Protein AF-A0A9D9BMI2-F1 (afdb_monomer_lite)

Sequence (176 aa):
MSHNLSPTVNHTTNINIYFNSVNAALKVAGLKPIKPGDTVPTLTQKALSQMEGMLTTKFNKTFPNNQLPNSNIDGGYMGPLSSVRMGTAPACAVQQIADDFESWGISSSGVPTEIAKQVTNHIVNQGGQAGFISGTHQLTSAENLYWMAGYLSINITQHEQGILYVFGASEGLNIN

pLDDT: mean 85.51, std 14.82, range [29.48, 98.06]

Secondary structure (DSSP, 8-state):
----------HHHHHHHHHHHHHHHHHHTTPPPPPTT--HHHHHHHHHHHHHHHHHHHHHHHSTTS---TTSEEEEEE--GGG--TT---HHHHHHHHHHHHHHT---TTHHHHHHHHHHHHHHHTTT--EEEEEEEE-SSSEEEEEEEEEEEEESSSS-EEEEEEEEEEEEE---

Structure (mmCIF, N/CA/C/O backbone):
data_AF-A0A9D9BMI2-F1
#
_entry.id   AF-A0A9D9BMI2-F1
#
loop_
_atom_site.group_PDB
_atom_site.id
_atom_site.type_symbol
_atom_site.label_atom_id
_atom_site.label_alt_id
_atom_site.label_comp_id
_atom_site.label_asym_id
_atom_site.label_entity_id
_atom_site.label_seq_id
_atom_site.pdbx_PDB_ins_code
_atom_site.Cartn_x
_atom_site.Cartn_y
_atom_site.Cartn_z
_atom_site.occupancy
_atom_site.B_iso_or_equiv
_atom_site.auth_seq_id
_atom_site.auth_comp_id
_atom_site.auth_asym_id
_atom_site.auth_atom_id
_atom_site.pdbx_PDB_model_num
ATOM 1 N N . MET A 1 1 ? -32.781 -13.316 -5.211 1.00 32.56 1 MET A N 1
ATOM 2 C CA . MET A 1 1 ? -32.880 -13.303 -3.736 1.00 32.56 1 MET A CA 1
ATOM 3 C C . MET A 1 1 ? -31.646 -12.577 -3.223 1.00 32.56 1 MET A C 1
ATOM 5 O O . MET A 1 1 ? -30.550 -13.066 -3.443 1.00 32.56 1 MET A O 1
ATOM 9 N N . SER A 1 2 ? -31.814 -11.355 -2.710 1.00 30.31 2 SER A N 1
ATOM 10 C CA . SER A 1 2 ? -30.720 -10.476 -2.273 1.00 30.31 2 SER A CA 1
ATOM 11 C C . SER A 1 2 ? -30.441 -10.725 -0.791 1.00 30.31 2 SER A C 1
ATOM 13 O O . SER A 1 2 ? -31.312 -10.480 0.043 1.00 30.31 2 SER A O 1
ATOM 15 N N . HIS A 1 3 ? -29.257 -11.244 -0.464 1.00 29.48 3 HIS A N 1
ATOM 16 C CA . HIS A 1 3 ? -28.778 -11.318 0.913 1.00 29.48 3 HIS A CA 1
ATOM 17 C C . HIS A 1 3 ? -28.084 -10.003 1.253 1.00 29.48 3 HIS A C 1
ATOM 19 O O . HIS A 1 3 ? -26.894 -9.822 1.014 1.00 29.48 3 HIS A O 1
ATOM 25 N N . ASN A 1 4 ? -28.860 -9.075 1.803 1.00 36.69 4 ASN A N 1
ATOM 26 C CA . ASN A 1 4 ? -28.351 -7.845 2.384 1.00 36.69 4 ASN A CA 1
ATOM 27 C C . ASN A 1 4 ? -27.892 -8.144 3.821 1.00 36.69 4 ASN A C 1
ATOM 29 O O . ASN A 1 4 ? -28.654 -7.992 4.772 1.00 36.69 4 ASN A O 1
ATOM 33 N N . LEU A 1 5 ? -26.668 -8.649 3.977 1.00 34.53 5 LEU A N 1
ATOM 34 C CA . LEU A 1 5 ? -26.010 -8.745 5.281 1.00 34.53 5 LEU A CA 1
ATOM 35 C C . LEU A 1 5 ? -25.149 -7.497 5.468 1.00 34.53 5 LEU A C 1
ATOM 37 O O . LEU A 1 5 ? -23.935 -7.539 5.309 1.00 34.53 5 LEU A O 1
ATOM 41 N N . SER A 1 6 ? -25.782 -6.367 5.785 1.00 29.91 6 SER A N 1
ATOM 42 C CA . SER A 1 6 ? -25.048 -5.255 6.391 1.00 29.91 6 SER A CA 1
ATOM 43 C C . SER A 1 6 ? -24.710 -5.658 7.832 1.00 29.91 6 SER A C 1
ATOM 45 O O . SER A 1 6 ? -25.638 -5.830 8.628 1.00 29.91 6 SER A O 1
ATOM 47 N N . PRO A 1 7 ? -23.432 -5.855 8.204 1.00 39.09 7 PRO A N 1
ATOM 48 C CA . PRO A 1 7 ? -23.085 -6.163 9.583 1.00 39.09 7 PRO A CA 1
ATOM 49 C C . PRO A 1 7 ? -23.504 -4.995 10.481 1.00 39.09 7 PRO A C 1
ATOM 51 O O . PRO A 1 7 ? -23.086 -3.852 10.296 1.00 39.09 7 PRO A O 1
ATOM 54 N N . THR A 1 8 ? -24.364 -5.278 11.458 1.00 34.78 8 THR A N 1
ATOM 55 C CA . THR A 1 8 ? -24.803 -4.294 12.449 1.00 34.78 8 THR A CA 1
ATOM 56 C C . THR A 1 8 ? -23.667 -4.076 13.447 1.00 34.78 8 THR A C 1
ATOM 58 O O . THR A 1 8 ? -23.453 -4.865 14.367 1.00 34.78 8 THR A O 1
ATOM 61 N N . VAL A 1 9 ? -22.887 -3.015 13.248 1.00 47.12 9 VAL A N 1
ATOM 62 C CA . VAL A 1 9 ? -21.834 -2.606 14.182 1.00 47.12 9 VAL A CA 1
ATOM 63 C C . VAL A 1 9 ? -22.512 -2.001 15.410 1.00 47.12 9 VAL A C 1
ATOM 65 O O . VAL A 1 9 ? -23.137 -0.956 15.312 1.00 47.12 9 VAL A O 1
ATOM 68 N N . ASN A 1 10 ? -22.387 -2.619 16.585 1.00 40.81 10 ASN A N 1
ATOM 69 C CA . ASN A 1 10 ? -22.814 -1.986 17.834 1.00 40.81 10 ASN A CA 1
ATOM 70 C C . ASN A 1 10 ? -21.963 -0.720 18.070 1.00 40.81 10 ASN A C 1
ATOM 72 O O . ASN A 1 10 ? -20.774 -0.800 18.395 1.00 40.81 10 ASN A O 1
ATOM 76 N N . HIS A 1 11 ? -22.544 0.446 17.781 1.00 52.31 11 HIS A N 1
ATOM 77 C CA . HIS A 1 11 ? -21.784 1.628 17.377 1.00 52.31 11 HIS A CA 1
ATOM 78 C C . HIS A 1 11 ? -20.933 2.243 18.497 1.00 52.31 11 HIS A C 1
ATOM 80 O O . HIS A 1 11 ? -19.902 2.825 18.205 1.00 52.31 11 HIS A O 1
ATOM 86 N N . THR A 1 12 ? -21.260 2.096 19.780 1.00 56.91 12 THR A N 1
ATOM 87 C CA . THR A 1 12 ? -20.530 2.845 20.824 1.00 56.91 12 THR A CA 1
ATOM 88 C C . THR A 1 12 ? -19.221 2.170 21.246 1.00 56.91 12 THR A C 1
ATOM 90 O O . THR A 1 12 ? -18.178 2.817 21.326 1.00 56.91 12 THR A O 1
ATOM 93 N N . THR A 1 13 ? -19.237 0.854 21.472 1.00 59.75 13 THR A N 1
ATOM 94 C CA . THR A 1 13 ? -18.043 0.104 21.906 1.00 59.75 13 THR A CA 1
ATOM 95 C C . THR A 1 13 ? -17.108 -0.195 20.737 1.00 59.75 13 THR A C 1
ATOM 97 O O . THR A 1 13 ? -15.890 -0.097 20.876 1.00 59.75 13 THR A O 1
ATOM 100 N N . ASN A 1 14 ? -17.662 -0.500 19.559 1.00 66.81 14 ASN A N 1
ATOM 101 C CA . ASN A 1 14 ? -16.854 -0.856 18.394 1.00 66.81 14 ASN A CA 1
ATOM 102 C C . ASN A 1 14 ? -16.110 0.351 17.811 1.00 66.81 14 ASN A C 1
ATOM 104 O O . ASN A 1 14 ? -14.967 0.196 17.391 1.00 66.81 14 ASN A O 1
ATOM 108 N N . ILE A 1 15 ? -16.699 1.556 17.855 1.00 67.31 15 ILE A N 1
ATOM 109 C CA . ILE A 1 15 ? -16.008 2.782 17.426 1.00 67.31 15 ILE A CA 1
ATOM 110 C C . ILE A 1 15 ? -14.777 3.039 18.304 1.00 67.31 15 ILE A C 1
ATOM 112 O O . ILE A 1 15 ? -13.703 3.312 17.775 1.00 67.31 15 ILE A O 1
ATOM 116 N N . ASN A 1 16 ? -14.893 2.886 19.627 1.00 71.50 16 ASN A N 1
ATOM 117 C CA . ASN A 1 16 ? -13.768 3.088 20.545 1.00 71.50 16 ASN A CA 1
ATOM 118 C C . ASN A 1 16 ? -12.653 2.048 20.344 1.00 71.50 16 ASN A C 1
ATOM 120 O O . ASN A 1 16 ? -11.473 2.396 20.376 1.00 71.50 16 ASN A O 1
ATOM 124 N N . ILE A 1 17 ? -13.010 0.781 20.102 1.00 74.50 17 ILE A N 1
ATOM 125 C CA . ILE A 1 17 ? -12.035 -0.281 19.808 1.00 74.50 17 ILE A CA 1
ATOM 126 C C . ILE A 1 17 ? -11.307 0.000 18.489 1.00 74.50 17 ILE A C 1
ATOM 128 O O . ILE A 1 17 ? -10.077 -0.054 18.454 1.00 74.50 17 ILE A O 1
ATOM 132 N N . TYR A 1 18 ? -12.047 0.350 17.433 1.00 81.94 18 TYR A N 1
ATOM 133 C CA . TYR A 1 18 ? -11.488 0.700 16.126 1.00 81.94 18 TYR A CA 1
ATOM 134 C C . TYR A 1 18 ? -10.537 1.896 16.234 1.00 81.94 18 TYR A C 1
ATOM 136 O O . TYR A 1 18 ? -9.382 1.827 15.818 1.00 81.94 18 TYR A O 1
ATOM 144 N N . PHE A 1 19 ? -10.993 2.970 16.883 1.00 83.00 19 PHE A N 1
ATOM 145 C CA . PHE A 1 19 ? -10.219 4.184 17.127 1.00 83.00 19 PHE A CA 1
ATOM 146 C C . PHE A 1 19 ? -8.892 3.897 17.843 1.00 83.00 19 PHE A C 1
ATOM 148 O O . PHE A 1 19 ? -7.825 4.310 17.381 1.00 83.00 19 PHE A O 1
ATOM 155 N N . ASN A 1 20 ? -8.943 3.159 18.958 1.00 85.06 20 ASN A N 1
ATOM 156 C CA . ASN A 1 20 ? -7.753 2.795 19.727 1.00 85.06 20 ASN A CA 1
ATOM 157 C C . ASN A 1 20 ? -6.793 1.940 18.900 1.00 85.06 20 ASN A C 1
ATOM 159 O O . ASN A 1 20 ? -5.583 2.162 18.942 1.00 85.06 20 ASN A O 1
ATOM 163 N N . SER A 1 21 ? -7.329 0.995 18.126 1.00 87.00 21 SER A N 1
ATOM 164 C CA . SER A 1 21 ? -6.524 0.130 17.273 1.00 87.00 21 SER A CA 1
ATOM 165 C C . SER A 1 21 ? -5.814 0.905 16.167 1.00 87.00 21 SER A C 1
ATOM 167 O O . SER A 1 21 ? -4.624 0.688 15.952 1.00 87.00 21 SER A O 1
ATOM 169 N N . VAL A 1 22 ? -6.509 1.825 15.491 1.00 85.56 22 VAL A N 1
ATOM 170 C CA . VAL A 1 22 ? -5.909 2.663 14.446 1.00 85.56 22 VAL A CA 1
ATOM 171 C C . VAL A 1 22 ? -4.820 3.549 15.040 1.00 85.56 22 VAL A C 1
ATOM 173 O O . VAL A 1 22 ? -3.709 3.570 14.525 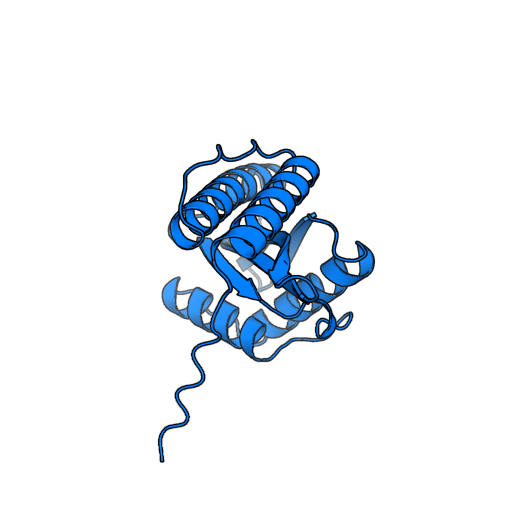1.00 85.56 22 VAL A O 1
ATOM 176 N N . ASN A 1 23 ? -5.076 4.227 16.161 1.00 87.38 23 ASN A N 1
ATOM 177 C CA . ASN A 1 23 ? -4.070 5.083 16.792 1.00 87.38 23 ASN A CA 1
ATOM 178 C C . ASN A 1 23 ? -2.855 4.310 17.317 1.00 87.38 23 ASN A C 1
ATOM 180 O O . ASN A 1 23 ? -1.732 4.813 17.234 1.00 87.38 23 ASN A O 1
ATOM 184 N N . ALA A 1 24 ? -3.052 3.091 17.826 1.00 87.69 24 ALA A N 1
ATOM 185 C CA . ALA A 1 24 ? -1.949 2.213 18.197 1.00 87.69 24 ALA A CA 1
ATOM 186 C C . ALA A 1 24 ? -1.098 1.843 16.972 1.00 87.69 24 ALA A C 1
ATOM 188 O O . ALA A 1 24 ? 0.125 1.975 17.021 1.00 87.69 24 ALA A O 1
ATOM 189 N N . ALA A 1 25 ? -1.729 1.457 15.859 1.00 88.12 25 ALA A N 1
ATOM 190 C CA . ALA A 1 25 ? -1.026 1.105 14.628 1.00 88.12 25 ALA A CA 1
ATOM 191 C C . ALA A 1 25 ? -0.315 2.312 13.988 1.00 88.12 25 ALA A C 1
ATOM 193 O O . ALA A 1 25 ? 0.851 2.206 13.609 1.00 88.12 25 ALA A O 1
ATOM 194 N N . LEU A 1 26 ? -0.964 3.483 13.949 1.00 88.44 26 LEU A N 1
ATOM 195 C CA . LEU A 1 26 ? -0.360 4.742 13.499 1.00 88.44 26 LEU A CA 1
ATOM 196 C C . LEU A 1 26 ? 0.898 5.064 14.310 1.00 88.44 26 LEU A C 1
ATOM 198 O O . LEU A 1 26 ? 1.933 5.379 13.730 1.00 88.44 26 LEU A O 1
ATOM 202 N N . LYS A 1 27 ? 0.849 4.916 15.639 1.00 90.00 27 LYS A N 1
ATOM 203 C CA . LYS A 1 27 ? 2.015 5.132 16.503 1.00 90.00 27 LYS A CA 1
ATOM 204 C C . LYS A 1 27 ? 3.170 4.185 16.163 1.00 90.00 27 LYS A C 1
ATOM 206 O O . LYS A 1 27 ? 4.309 4.641 16.114 1.00 90.00 27 LYS A O 1
ATOM 211 N N . VAL A 1 28 ? 2.894 2.902 15.913 1.00 86.75 28 VAL A N 1
ATOM 212 C CA . VAL A 1 28 ? 3.917 1.926 15.478 1.00 86.75 28 VAL A CA 1
ATOM 213 C C . VAL A 1 28 ? 4.539 2.345 14.143 1.00 86.75 28 VAL A C 1
ATOM 215 O O . VAL A 1 28 ? 5.753 2.267 13.981 1.00 86.75 28 VAL A O 1
ATOM 218 N N . ALA A 1 29 ? 3.738 2.885 13.223 1.00 83.50 29 ALA A N 1
ATOM 219 C CA . ALA A 1 29 ? 4.211 3.427 11.950 1.00 83.50 29 ALA A CA 1
ATOM 220 C C . ALA A 1 29 ? 4.922 4.797 12.060 1.00 83.50 29 ALA A C 1
ATOM 222 O O . ALA A 1 29 ? 5.367 5.335 11.044 1.00 83.50 29 ALA A O 1
ATOM 223 N N . GLY A 1 30 ? 5.033 5.383 13.261 1.00 85.25 30 GLY A N 1
ATOM 224 C CA . GLY A 1 30 ? 5.606 6.718 13.476 1.00 85.25 30 GLY A CA 1
ATOM 225 C C . GLY A 1 30 ? 4.697 7.873 13.032 1.00 85.25 30 GLY A C 1
ATOM 226 O O . GLY A 1 30 ? 5.178 8.982 12.799 1.00 85.25 30 GLY A O 1
ATOM 227 N N . LEU A 1 31 ? 3.395 7.619 12.896 1.00 87.44 31 LEU A N 1
ATOM 228 C CA . LEU A 1 31 ? 2.369 8.573 12.472 1.00 87.44 31 LEU A CA 1
ATOM 229 C C . LEU A 1 31 ? 1.647 9.202 13.668 1.00 87.44 31 LEU A C 1
ATOM 231 O O . LEU A 1 31 ? 1.685 8.700 14.796 1.00 87.44 31 LEU A O 1
ATOM 235 N N . LYS A 1 32 ? 0.988 10.341 13.427 1.00 88.06 32 LYS A N 1
ATOM 236 C CA . LYS A 1 32 ? 0.313 11.094 14.486 1.00 88.06 32 LYS A CA 1
ATOM 237 C C . LYS A 1 32 ? -1.050 10.468 14.797 1.00 88.06 32 LYS A C 1
ATOM 239 O O . LYS A 1 32 ? -1.791 10.129 13.872 1.00 88.06 32 LYS A O 1
ATOM 244 N N . PRO A 1 33 ? -1.430 10.371 16.082 1.00 87.31 33 PRO A N 1
ATOM 245 C CA . PRO A 1 33 ? -2.755 9.896 16.440 1.00 87.31 33 PRO A CA 1
ATOM 246 C C . PRO A 1 33 ? -3.835 10.862 15.938 1.00 87.31 33 PRO A C 1
ATOM 248 O O . PRO A 1 33 ? -3.671 12.085 15.958 1.00 87.31 33 PRO A O 1
ATOM 251 N N . ILE A 1 34 ? -4.960 10.298 15.519 1.00 86.00 34 ILE A N 1
ATOM 252 C CA . ILE A 1 34 ? -6.183 11.010 15.149 1.00 86.00 34 ILE A CA 1
ATOM 253 C C . ILE A 1 34 ? -6.961 11.314 16.434 1.00 86.00 34 ILE A C 1
ATOM 255 O O . ILE A 1 34 ? -6.917 10.534 17.384 1.00 86.00 34 ILE A O 1
ATOM 259 N N . LYS A 1 35 ? -7.638 12.466 16.503 1.00 81.94 35 LYS A N 1
ATOM 260 C CA . LYS A 1 35 ? -8.381 12.894 17.701 1.00 81.94 35 LYS A CA 1
ATOM 261 C C . LYS A 1 35 ? -9.737 12.179 17.813 1.00 81.94 35 LYS A C 1
ATOM 263 O O . LYS A 1 35 ? -10.369 11.955 16.784 1.00 81.94 35 LYS A O 1
ATOM 268 N N . PRO A 1 36 ? -10.217 11.874 19.035 1.00 75.06 36 PRO A N 1
ATOM 269 C CA . PRO A 1 36 ? -11.562 11.334 19.229 1.00 75.06 36 PRO A CA 1
ATOM 270 C C . PRO A 1 36 ? -12.640 12.302 18.723 1.00 75.06 36 PRO A C 1
ATOM 272 O O . PRO A 1 36 ? -12.466 13.517 18.822 1.00 75.06 36 PRO A O 1
ATOM 275 N N . GLY A 1 37 ? -13.756 11.762 18.225 1.00 71.94 37 GLY A N 1
ATOM 276 C CA . GLY A 1 37 ? -14.916 12.534 17.747 1.00 71.94 37 GLY A CA 1
ATOM 277 C C . GLY A 1 37 ? -15.233 12.363 16.258 1.00 71.94 37 GLY A C 1
ATOM 278 O O . GLY A 1 37 ? -16.313 12.749 15.823 1.00 71.94 37 GLY A O 1
ATOM 279 N N . ASP A 1 38 ? -14.330 11.751 15.490 1.00 76.56 38 ASP A N 1
ATOM 280 C CA . ASP A 1 38 ? -14.567 11.389 14.091 1.00 76.56 38 ASP A CA 1
ATOM 281 C C . ASP A 1 38 ? -15.405 10.103 13.957 1.00 76.56 38 ASP A C 1
ATOM 283 O O . ASP A 1 38 ? -15.301 9.182 14.771 1.00 76.56 38 ASP A O 1
ATOM 287 N N . THR A 1 39 ? -16.196 10.006 12.884 1.00 80.69 39 THR A N 1
ATOM 288 C CA . THR A 1 39 ? -16.829 8.737 12.483 1.00 80.69 39 THR A CA 1
ATOM 289 C C . THR A 1 39 ? -15.778 7.745 11.968 1.00 80.69 39 THR A C 1
ATOM 291 O O . THR A 1 39 ? -14.708 8.153 11.516 1.00 80.69 39 THR A O 1
ATOM 294 N N . VAL A 1 40 ? -16.075 6.439 11.979 1.00 79.69 40 VAL A N 1
ATOM 295 C CA . VAL A 1 40 ? -15.160 5.401 11.450 1.00 79.69 40 VAL A CA 1
ATOM 296 C C . VAL A 1 40 ? -14.725 5.671 9.999 1.00 79.69 40 VAL A C 1
ATOM 298 O O . VAL A 1 40 ? -13.520 5.596 9.743 1.00 79.69 40 VAL A O 1
ATOM 301 N N . PRO A 1 41 ? -15.620 6.046 9.060 1.00 81.06 41 PRO A N 1
ATOM 302 C CA . PRO A 1 41 ? -15.209 6.434 7.710 1.00 81.06 41 PRO A CA 1
ATOM 303 C C . PRO A 1 41 ? -14.219 7.605 7.692 1.00 81.06 41 PRO A C 1
ATOM 305 O O . PRO A 1 41 ? -13.152 7.501 7.090 1.00 81.06 41 PRO A O 1
ATOM 308 N N . THR A 1 42 ? -14.515 8.689 8.418 1.00 83.94 42 THR A N 1
ATOM 309 C CA . THR A 1 42 ? -13.637 9.869 8.503 1.00 83.94 42 THR A CA 1
ATOM 310 C C . THR A 1 42 ? -12.275 9.525 9.101 1.00 83.94 42 THR A C 1
ATOM 312 O O . THR A 1 42 ? -11.244 10.004 8.633 1.00 83.94 42 THR A O 1
ATOM 315 N N . LEU A 1 43 ? -12.255 8.682 10.132 1.00 84.25 43 LEU A N 1
ATOM 316 C CA . LEU A 1 43 ? -11.026 8.241 10.775 1.00 84.25 43 LEU A CA 1
ATOM 317 C C . LEU A 1 43 ? -10.175 7.372 9.846 1.00 84.25 43 LEU A C 1
ATOM 319 O O . LEU A 1 43 ? -8.961 7.546 9.789 1.00 84.25 43 LEU A O 1
ATOM 323 N N . THR A 1 44 ? -10.812 6.473 9.099 1.00 86.38 44 THR A N 1
ATOM 324 C CA . THR A 1 44 ? -10.137 5.619 8.115 1.00 86.38 44 THR A CA 1
ATOM 325 C C . THR A 1 44 ? -9.500 6.465 7.022 1.00 86.38 44 THR A C 1
ATOM 327 O O . THR A 1 44 ? -8.315 6.313 6.748 1.00 86.38 44 THR A O 1
ATOM 330 N N . GLN A 1 45 ? -10.242 7.435 6.483 1.00 88.44 45 GLN A N 1
ATOM 331 C CA . GLN A 1 45 ? -9.724 8.357 5.476 1.00 88.44 45 GLN A CA 1
ATOM 332 C C . GLN A 1 45 ? -8.537 9.176 6.004 1.00 88.44 45 GLN A C 1
ATOM 334 O O . GLN A 1 45 ? -7.508 9.272 5.346 1.00 88.44 45 GLN A O 1
ATOM 339 N N . LYS A 1 46 ? -8.623 9.700 7.234 1.00 90.56 46 LYS A N 1
ATOM 340 C CA . LYS A 1 46 ? -7.508 10.415 7.881 1.00 90.56 46 LYS A CA 1
ATOM 341 C C . LYS A 1 46 ? -6.278 9.528 8.097 1.00 90.56 46 LYS A C 1
ATOM 343 O O . LYS A 1 46 ? -5.157 10.027 8.017 1.00 90.56 46 LYS A O 1
ATOM 348 N N . ALA A 1 47 ? -6.470 8.246 8.410 1.00 91.38 47 ALA A N 1
ATOM 349 C CA . ALA A 1 47 ? -5.372 7.297 8.558 1.00 91.38 47 ALA A CA 1
ATOM 350 C C . ALA A 1 47 ? -4.699 7.024 7.206 1.00 91.38 47 ALA A C 1
ATOM 352 O O . ALA A 1 47 ? -3.479 7.151 7.121 1.00 91.38 47 ALA A O 1
ATOM 353 N N . LEU A 1 48 ? -5.485 6.753 6.157 1.00 92.75 48 LEU A N 1
ATOM 354 C CA . LEU A 1 48 ? -4.986 6.554 4.793 1.00 92.75 48 LEU A CA 1
ATOM 355 C C . LEU A 1 48 ? -4.203 7.775 4.301 1.00 92.75 48 LEU A C 1
ATOM 357 O O . LEU A 1 48 ? -3.043 7.625 3.942 1.00 92.75 48 LEU A O 1
ATOM 361 N N . SER A 1 49 ? -4.726 8.996 4.448 1.00 93.06 49 SER A N 1
ATOM 362 C CA . SER A 1 49 ? -3.992 10.205 4.039 1.00 93.06 49 SER A CA 1
ATOM 363 C C . SER A 1 49 ? -2.660 10.400 4.780 1.00 93.06 49 SER A C 1
ATOM 365 O O . SER A 1 49 ? -1.686 10.888 4.206 1.00 93.06 49 SER A O 1
ATOM 367 N N . GLN A 1 50 ? -2.570 10.017 6.062 1.00 94.56 50 GLN A N 1
ATOM 368 C CA . GLN A 1 50 ? -1.286 10.031 6.778 1.00 94.56 50 GLN A CA 1
ATOM 369 C C . GLN A 1 50 ? -0.320 8.964 6.249 1.00 94.56 50 GLN A C 1
ATOM 371 O O . 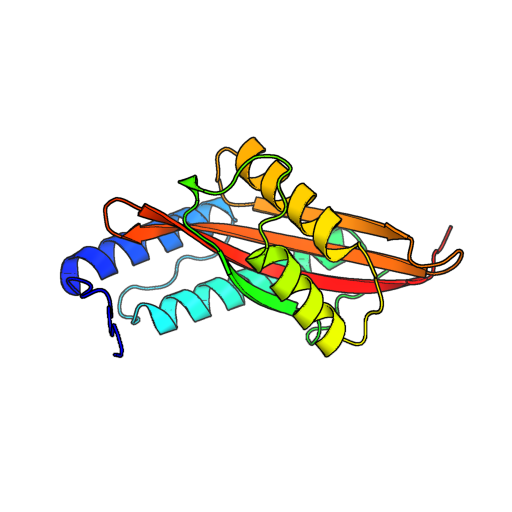GLN A 1 50 ? 0.885 9.213 6.158 1.00 94.56 50 GLN A O 1
ATOM 376 N N . MET A 1 51 ? -0.837 7.782 5.915 1.00 95.75 51 MET A N 1
ATOM 377 C CA . MET A 1 51 ? -0.052 6.698 5.337 1.00 95.75 51 MET A CA 1
ATOM 378 C C . MET A 1 51 ? 0.450 7.052 3.935 1.00 95.75 51 MET A C 1
ATOM 380 O O . MET A 1 51 ? 1.622 6.816 3.669 1.00 95.75 51 MET A O 1
ATOM 384 N N . GLU A 1 52 ? -0.373 7.670 3.087 1.00 95.44 52 GLU A N 1
ATOM 385 C CA . GLU A 1 52 ? -0.006 8.162 1.750 1.00 95.44 52 GLU A CA 1
ATOM 386 C C . GLU A 1 52 ? 1.151 9.164 1.831 1.00 95.44 52 GLU A C 1
ATOM 388 O O . GLU A 1 52 ? 2.185 8.978 1.192 1.00 95.44 52 GLU A O 1
ATOM 393 N N . GLY A 1 53 ? 1.050 10.182 2.696 1.00 94.19 53 GLY A N 1
ATOM 394 C CA . GLY A 1 53 ? 2.132 11.159 2.866 1.00 94.19 53 GLY A CA 1
ATOM 395 C C . GLY A 1 53 ? 3.449 10.527 3.341 1.00 94.19 53 GLY A C 1
ATOM 396 O O . GLY A 1 53 ? 4.542 10.914 2.909 1.00 94.19 53 GLY A O 1
ATOM 397 N N . MET A 1 54 ? 3.364 9.516 4.210 1.00 94.94 54 MET A N 1
ATOM 398 C CA . MET A 1 54 ? 4.531 8.753 4.658 1.00 94.94 54 MET A CA 1
ATOM 399 C C . MET A 1 54 ? 5.073 7.825 3.570 1.00 94.94 54 MET A C 1
ATOM 401 O O . MET A 1 54 ? 6.292 7.688 3.459 1.00 94.94 54 MET A O 1
ATOM 405 N N . LEU A 1 55 ? 4.199 7.220 2.765 1.00 96.56 55 LEU A N 1
ATOM 406 C CA . LEU A 1 55 ? 4.567 6.397 1.621 1.00 96.56 55 LEU A CA 1
ATOM 407 C C . LEU A 1 55 ? 5.372 7.231 0.627 1.00 96.56 55 LEU A C 1
ATOM 409 O O . LEU A 1 55 ? 6.488 6.838 0.314 1.00 96.56 55 LEU A O 1
ATOM 413 N N . THR A 1 56 ? 4.907 8.421 0.236 1.00 95.50 56 THR A N 1
ATOM 414 C CA . THR A 1 56 ? 5.661 9.322 -0.655 1.00 95.50 56 THR A CA 1
ATOM 415 C C . THR A 1 56 ? 7.016 9.704 -0.060 1.00 95.50 56 THR A C 1
ATOM 417 O O . THR A 1 56 ? 8.044 9.647 -0.734 1.00 95.50 56 THR A O 1
ATOM 420 N N . THR A 1 57 ? 7.049 10.043 1.234 1.00 94.81 57 THR A N 1
ATOM 421 C CA . THR A 1 57 ? 8.296 10.402 1.930 1.00 94.81 57 THR A CA 1
ATOM 422 C C . THR A 1 57 ? 9.301 9.246 1.928 1.00 94.81 57 THR A C 1
ATOM 424 O O . THR A 1 57 ? 10.488 9.445 1.660 1.00 94.81 57 THR A O 1
ATOM 427 N N . LYS A 1 58 ? 8.846 8.026 2.232 1.00 95.75 58 LYS A N 1
ATOM 428 C CA . LYS A 1 58 ? 9.693 6.830 2.256 1.00 95.75 58 LYS A CA 1
ATOM 429 C C . LYS A 1 58 ? 10.097 6.398 0.852 1.00 95.75 58 LYS A C 1
ATOM 431 O O . LYS A 1 58 ? 11.259 6.057 0.668 1.00 95.75 58 LYS A O 1
ATOM 436 N N . PHE A 1 59 ? 9.192 6.464 -0.120 1.00 96.50 59 PHE A N 1
ATOM 437 C CA . PHE A 1 59 ? 9.467 6.146 -1.517 1.00 96.50 59 PHE A CA 1
ATOM 438 C C . PHE A 1 59 ? 10.599 7.021 -2.045 1.00 96.50 59 PHE A C 1
ATOM 440 O O . PHE A 1 59 ? 11.619 6.490 -2.466 1.00 96.50 59 PHE A O 1
ATOM 447 N N . ASN A 1 60 ? 10.479 8.345 -1.915 1.00 93.06 60 ASN A N 1
ATOM 448 C CA . ASN A 1 60 ? 11.496 9.282 -2.402 1.00 93.06 60 ASN A CA 1
ATOM 449 C C . ASN A 1 60 ? 12.840 9.115 -1.672 1.00 93.06 60 ASN A C 1
ATOM 451 O O . ASN A 1 60 ? 13.892 9.426 -2.221 1.00 93.06 60 ASN A O 1
ATOM 455 N N . LYS A 1 61 ? 12.832 8.613 -0.430 1.00 94.44 61 LYS A N 1
ATOM 456 C CA . LYS A 1 61 ? 14.062 8.263 0.291 1.00 94.44 61 LYS A CA 1
ATOM 457 C C . LYS A 1 61 ? 14.689 6.961 -0.221 1.00 94.44 61 LYS A C 1
ATOM 459 O O . LYS A 1 61 ? 15.911 6.873 -0.287 1.00 94.44 61 LYS A O 1
ATOM 464 N N . THR A 1 62 ? 13.878 5.952 -0.527 1.00 95.56 62 THR A N 1
ATOM 465 C CA . THR A 1 62 ? 14.339 4.643 -1.014 1.00 95.56 62 THR A CA 1
ATOM 466 C C . THR A 1 62 ? 14.778 4.702 -2.478 1.00 95.56 62 THR A C 1
ATOM 468 O O . THR A 1 62 ? 15.771 4.079 -2.845 1.00 95.56 62 THR A O 1
ATOM 471 N N . PHE A 1 63 ? 14.078 5.479 -3.301 1.00 94.50 63 PHE A N 1
ATOM 472 C CA . PHE A 1 63 ? 14.307 5.624 -4.735 1.00 94.50 63 PHE A CA 1
ATOM 473 C C . PHE A 1 63 ? 14.557 7.100 -5.090 1.00 94.50 63 PHE A C 1
ATOM 475 O O . PHE A 1 63 ? 13.720 7.725 -5.729 1.00 94.50 63 PHE A O 1
ATOM 482 N N . PRO A 1 64 ? 15.701 7.692 -4.702 1.00 91.25 64 PRO A N 1
ATOM 483 C CA . PRO A 1 64 ? 15.928 9.140 -4.810 1.00 91.25 64 PRO A CA 1
ATOM 484 C C . PRO A 1 64 ? 15.926 9.690 -6.243 1.00 91.25 64 PRO A C 1
ATOM 486 O O . PRO A 1 64 ? 15.707 10.883 -6.434 1.00 91.25 64 PRO A O 1
ATOM 489 N N . ASN A 1 65 ? 16.151 8.832 -7.241 1.00 90.69 65 ASN A N 1
ATOM 490 C CA . ASN A 1 65 ? 16.153 9.207 -8.657 1.00 90.69 65 ASN A CA 1
ATOM 491 C C . ASN A 1 65 ? 14.797 8.982 -9.344 1.00 90.69 65 ASN A C 1
ATOM 493 O O . ASN A 1 65 ? 14.676 9.251 -10.534 1.00 90.69 65 ASN A O 1
ATOM 497 N N . ASN A 1 66 ? 13.794 8.481 -8.617 1.00 89.75 66 ASN A N 1
ATOM 498 C CA . ASN A 1 66 ? 12.451 8.254 -9.131 1.00 89.75 66 ASN A CA 1
ATOM 499 C C . ASN A 1 66 ? 11.452 9.013 -8.266 1.00 89.75 66 ASN A C 1
ATOM 501 O O . ASN A 1 66 ? 11.479 8.939 -7.040 1.00 89.75 66 ASN A O 1
ATOM 505 N N . GLN A 1 67 ? 10.543 9.732 -8.909 1.00 89.12 67 GLN A N 1
ATOM 506 C CA . GLN A 1 67 ? 9.459 10.398 -8.208 1.00 89.12 67 GLN A CA 1
ATOM 507 C C . GLN A 1 67 ? 8.226 9.503 -8.232 1.00 89.12 67 GLN A C 1
ATOM 509 O O . GLN A 1 67 ? 7.899 8.939 -9.273 1.00 89.12 67 GLN A O 1
ATOM 514 N N . LEU A 1 68 ? 7.525 9.409 -7.103 1.00 93.00 68 LEU A N 1
ATOM 515 C CA . LEU A 1 68 ? 6.185 8.836 -7.063 1.00 93.00 68 LEU A CA 1
ATOM 516 C C . LEU A 1 68 ? 5.153 9.907 -7.447 1.00 93.00 68 LEU A C 1
ATOM 518 O O . LEU A 1 68 ? 5.022 10.894 -6.712 1.00 93.00 68 LEU A O 1
ATOM 522 N N . PRO A 1 69 ? 4.432 9.767 -8.575 1.00 92.81 69 PRO A N 1
ATOM 523 C CA . PRO A 1 69 ? 3.349 10.681 -8.909 1.00 92.81 69 PRO A CA 1
ATOM 524 C C . PRO A 1 69 ? 2.240 10.584 -7.862 1.00 92.81 69 PRO A C 1
ATOM 526 O O . PRO A 1 69 ? 1.838 9.487 -7.490 1.00 92.81 69 PRO A O 1
ATOM 529 N N . ASN A 1 70 ? 1.693 11.720 -7.421 1.00 90.00 70 ASN A N 1
ATOM 530 C CA . ASN A 1 70 ? 0.577 11.719 -6.464 1.00 90.00 70 ASN A CA 1
ATOM 531 C C . ASN A 1 70 ? -0.674 11.013 -7.017 1.00 90.00 70 ASN A C 1
ATOM 533 O O . ASN A 1 70 ? -1.494 10.550 -6.238 1.00 90.00 70 ASN A O 1
ATOM 537 N N . SER A 1 71 ? -0.825 10.957 -8.345 1.00 92.44 71 SER A N 1
ATOM 538 C CA . SER A 1 71 ? -1.889 10.208 -9.022 1.00 92.44 71 SER A CA 1
ATOM 539 C C . SER A 1 71 ? -1.700 8.694 -8.962 1.00 92.44 71 SER A C 1
ATOM 541 O O . SER A 1 71 ? -2.661 7.976 -9.199 1.00 92.44 71 SER A O 1
ATOM 543 N N . ASN A 1 72 ? -0.487 8.223 -8.659 1.00 95.75 72 ASN A N 1
ATOM 544 C CA . ASN A 1 72 ? -0.125 6.808 -8.655 1.00 95.75 72 ASN A CA 1
ATOM 545 C C . ASN A 1 72 ? -0.025 6.280 -7.222 1.00 95.75 72 ASN A C 1
ATOM 547 O O . ASN A 1 72 ? 0.923 5.577 -6.858 1.00 95.75 72 ASN A O 1
ATOM 551 N N . ILE A 1 73 ? -0.960 6.720 -6.385 1.00 96.44 73 ILE A N 1
ATOM 552 C CA . ILE A 1 73 ? -1.093 6.307 -4.998 1.00 96.44 73 ILE A CA 1
ATOM 553 C C . ILE A 1 73 ? -2.563 5.992 -4.779 1.00 96.44 73 ILE A C 1
ATOM 555 O O . ILE A 1 73 ? -3.415 6.838 -5.044 1.00 96.44 73 ILE A O 1
ATOM 559 N N . ASP A 1 74 ? -2.839 4.800 -4.271 1.00 94.06 74 ASP A N 1
ATOM 560 C CA . ASP A 1 74 ? -4.167 4.413 -3.811 1.00 94.06 74 ASP A CA 1
ATOM 561 C C . ASP A 1 74 ? -4.082 3.764 -2.426 1.00 94.06 74 ASP A C 1
ATOM 563 O O . ASP A 1 74 ? -3.014 3.358 -1.948 1.00 94.06 74 ASP A O 1
ATOM 567 N N . GLY A 1 75 ? -5.215 3.707 -1.738 1.00 90.50 75 GLY A N 1
ATOM 568 C CA . GLY A 1 75 ? -5.325 3.148 -0.407 1.00 90.50 75 GLY A CA 1
ATOM 569 C C . GLY A 1 75 ? -6.625 2.397 -0.215 1.00 90.50 75 GLY A C 1
ATOM 570 O O . GLY A 1 75 ? -7.671 2.730 -0.763 1.00 90.50 75 GLY A O 1
ATOM 571 N N . GLY A 1 76 ? -6.577 1.372 0.625 1.00 86.56 76 GLY A N 1
ATOM 572 C CA . GLY A 1 76 ? -7.713 0.493 0.794 1.00 86.56 76 GLY A CA 1
ATOM 573 C C . GLY A 1 76 ? -7.666 -0.334 2.059 1.00 86.56 76 GLY A C 1
ATOM 574 O O . GLY A 1 76 ? -6.930 -0.073 3.018 1.00 86.56 76 GLY A O 1
ATOM 575 N N . TYR A 1 77 ? -8.515 -1.351 2.043 1.00 86.75 77 TYR A N 1
ATOM 576 C CA . TYR A 1 77 ? -8.674 -2.299 3.124 1.00 86.75 77 TYR A CA 1
ATOM 577 C C . TYR A 1 77 ? -8.531 -3.722 2.589 1.00 86.75 77 TYR A C 1
ATOM 579 O O . TYR A 1 77 ? -9.165 -4.096 1.606 1.00 86.75 77 TYR A O 1
ATOM 587 N N . MET A 1 78 ? -7.733 -4.533 3.275 1.00 85.12 78 MET A N 1
ATOM 588 C CA . MET A 1 78 ? -7.574 -5.958 3.018 1.00 85.12 78 MET A CA 1
ATOM 589 C C . MET A 1 78 ? -7.870 -6.725 4.305 1.00 85.12 78 MET A C 1
ATOM 591 O O . MET A 1 78 ? -7.379 -6.371 5.376 1.00 85.12 78 MET A O 1
ATOM 595 N N . GLY A 1 79 ? -8.638 -7.808 4.235 1.00 81.31 79 GLY A N 1
ATOM 596 C CA . GLY A 1 79 ? -8.882 -8.600 5.431 1.00 81.31 79 GLY A CA 1
ATOM 597 C C . GLY A 1 79 ? -9.770 -9.823 5.237 1.00 81.31 79 GLY A C 1
ATOM 598 O O . GLY A 1 79 ? -10.328 -10.018 4.156 1.00 81.31 79 GLY A O 1
ATOM 599 N N . PRO A 1 80 ? -9.892 -10.635 6.300 1.00 86.50 80 PRO A N 1
ATOM 600 C CA . PRO A 1 80 ? -9.258 -10.439 7.615 1.00 86.50 80 PRO A CA 1
ATOM 601 C C . PRO A 1 80 ? -7.761 -10.792 7.635 1.00 86.50 80 PRO A C 1
ATOM 603 O O . PRO A 1 80 ? -7.306 -11.622 6.851 1.00 86.50 80 PRO A O 1
ATOM 606 N N . LEU A 1 81 ? -6.981 -10.209 8.555 1.00 86.12 81 LEU A N 1
ATOM 607 C CA . LEU A 1 81 ? -5.541 -10.478 8.729 1.00 86.12 81 LEU A CA 1
ATOM 608 C C . LEU A 1 81 ? -5.252 -11.974 8.931 1.00 86.12 81 LEU A C 1
ATOM 610 O O . LEU A 1 81 ? -4.263 -12.485 8.420 1.00 86.12 81 LEU A O 1
ATOM 614 N N . SER A 1 82 ? -6.143 -12.696 9.614 1.00 86.31 82 SER A N 1
ATOM 615 C CA . SER A 1 82 ? -6.042 -14.148 9.824 1.00 86.31 82 SER A CA 1
ATOM 616 C C . SER A 1 82 ? -6.091 -14.970 8.529 1.00 86.31 82 SER A C 1
ATOM 618 O O . SER A 1 82 ? -5.653 -16.120 8.514 1.00 86.31 82 SER A O 1
ATOM 620 N N . SER A 1 83 ? -6.613 -14.398 7.439 1.00 85.88 83 SER A N 1
ATOM 621 C CA . SER A 1 83 ? -6.632 -15.028 6.116 1.00 85.88 83 SER A CA 1
ATOM 622 C C . SER A 1 83 ? -5.355 -14.775 5.309 1.00 85.88 83 SER A C 1
ATOM 624 O O . SER A 1 83 ? -5.103 -15.477 4.328 1.00 85.88 83 SER A O 1
ATOM 626 N N . VAL A 1 84 ? -4.523 -13.815 5.730 1.00 87.00 84 VAL A N 1
ATOM 627 C CA . VAL A 1 84 ? -3.273 -13.468 5.048 1.00 87.00 84 VAL A CA 1
ATOM 628 C C . VAL A 1 84 ? -2.234 -14.547 5.321 1.00 87.00 84 VAL A C 1
ATOM 630 O O . VAL A 1 84 ? -1.788 -14.750 6.449 1.00 87.00 84 VAL A O 1
ATOM 633 N N . ARG A 1 85 ? -1.831 -15.250 4.261 1.00 90.44 85 ARG A N 1
ATOM 634 C CA . ARG A 1 85 ? -0.817 -16.305 4.320 1.00 90.44 85 ARG A CA 1
ATOM 635 C C . ARG A 1 85 ? 0.470 -15.841 3.655 1.00 90.44 85 ARG A C 1
ATOM 637 O O . ARG A 1 85 ? 0.443 -15.205 2.601 1.00 90.44 85 ARG A O 1
ATOM 644 N N . MET A 1 86 ? 1.592 -16.206 4.263 1.00 91.69 86 MET A N 1
ATOM 645 C CA . MET A 1 86 ? 2.928 -15.858 3.790 1.00 91.69 86 MET A CA 1
ATOM 646 C C . MET A 1 86 ? 3.126 -16.283 2.331 1.00 91.69 86 MET A C 1
ATOM 648 O O . MET A 1 86 ? 2.854 -17.432 1.984 1.00 91.69 86 MET A O 1
ATOM 652 N N . GLY A 1 87 ? 3.590 -15.358 1.486 1.00 88.94 87 GLY A N 1
ATOM 653 C CA . GLY A 1 87 ? 3.930 -15.638 0.088 1.00 88.94 87 GLY A CA 1
ATOM 654 C C . GLY A 1 87 ? 2.738 -15.990 -0.806 1.00 88.94 87 GLY A C 1
ATOM 655 O O . GLY A 1 87 ? 2.935 -16.450 -1.930 1.00 88.94 87 GLY A O 1
ATOM 656 N N . THR A 1 88 ? 1.507 -15.790 -0.332 1.00 92.38 88 THR A N 1
ATOM 657 C CA . THR A 1 88 ? 0.303 -15.954 -1.155 1.00 92.38 88 THR A CA 1
ATOM 658 C C . THR A 1 88 ? -0.072 -14.642 -1.829 1.00 92.38 88 THR A C 1
ATOM 660 O O . THR A 1 88 ? 0.225 -13.566 -1.317 1.00 92.38 88 THR A O 1
ATOM 663 N N . ALA A 1 89 ? -0.740 -14.722 -2.976 1.00 91.19 89 ALA A N 1
ATOM 664 C CA . ALA A 1 89 ? -1.285 -13.565 -3.674 1.00 91.19 89 ALA A CA 1
ATOM 665 C C . ALA A 1 89 ? -2.818 -13.619 -3.597 1.00 91.19 89 ALA A C 1
ATOM 667 O O . ALA A 1 89 ? -3.437 -14.290 -4.426 1.00 91.19 89 ALA A O 1
ATOM 668 N N . PRO A 1 90 ? -3.453 -13.000 -2.583 1.00 88.75 90 PRO A N 1
ATOM 669 C CA . PRO A 1 90 ? -4.906 -12.942 -2.502 1.00 88.75 90 PRO A CA 1
ATOM 670 C C . PRO A 1 90 ? -5.477 -12.315 -3.773 1.00 88.75 90 PRO A C 1
ATOM 672 O O . PRO A 1 90 ? -5.018 -11.253 -4.186 1.00 88.75 90 PRO A O 1
ATOM 675 N N . ALA A 1 91 ? -6.487 -12.947 -4.375 1.00 89.06 91 ALA A N 1
ATOM 676 C CA . ALA A 1 91 ? -7.043 -12.493 -5.651 1.00 89.06 91 ALA A CA 1
ATOM 677 C C . ALA A 1 91 ? -7.519 -11.032 -5.601 1.00 89.06 91 ALA A C 1
ATOM 679 O O . ALA A 1 91 ? -7.316 -10.302 -6.561 1.00 89.06 91 ALA A O 1
ATOM 680 N N . CYS A 1 92 ? -8.076 -10.583 -4.470 1.00 85.69 92 CYS A N 1
ATOM 681 C CA . CYS A 1 92 ? -8.467 -9.186 -4.279 1.00 85.69 92 CYS A CA 1
ATOM 682 C C . CYS A 1 92 ? -7.276 -8.216 -4.316 1.00 85.69 92 CYS A C 1
ATOM 684 O O . CYS A 1 92 ? -7.376 -7.175 -4.949 1.00 85.69 92 CYS A O 1
ATOM 686 N N . ALA A 1 93 ? -6.146 -8.566 -3.694 1.00 89.31 93 ALA A N 1
ATOM 687 C CA . ALA A 1 93 ? -4.945 -7.735 -3.712 1.00 89.31 93 ALA A CA 1
ATOM 688 C C . ALA A 1 93 ? -4.325 -7.686 -5.114 1.00 89.31 93 ALA A C 1
ATOM 690 O O . ALA A 1 93 ? -3.911 -6.626 -5.568 1.00 89.31 93 ALA A O 1
ATOM 691 N N . VAL A 1 94 ? -4.297 -8.824 -5.818 1.00 92.38 94 VAL A N 1
ATOM 692 C CA . VAL A 1 94 ? -3.820 -8.879 -7.209 1.00 92.38 94 VAL A CA 1
ATOM 693 C C . VAL A 1 94 ? -4.704 -8.039 -8.121 1.00 92.38 94 VAL A C 1
ATOM 695 O O . VAL A 1 94 ? -4.172 -7.274 -8.917 1.00 92.38 94 VAL A O 1
ATOM 698 N N . GLN A 1 95 ? -6.027 -8.177 -7.994 1.00 92.06 95 GLN A N 1
ATOM 699 C CA . GLN A 1 95 ? -6.982 -7.425 -8.799 1.00 92.06 95 GLN A CA 1
ATOM 700 C C . GLN A 1 95 ? -6.846 -5.928 -8.548 1.00 92.06 95 GLN A C 1
ATOM 702 O O . GLN A 1 95 ? -6.714 -5.186 -9.506 1.00 92.06 95 GLN A O 1
ATOM 707 N N . GLN A 1 96 ? -6.787 -5.493 -7.288 1.00 91.19 96 GLN A N 1
ATOM 708 C CA . GLN A 1 96 ? -6.659 -4.069 -7.003 1.00 91.19 96 GLN A CA 1
ATOM 709 C C . GLN A 1 96 ? -5.351 -3.483 -7.538 1.00 91.19 96 GLN A C 1
ATOM 711 O O . GLN A 1 96 ? -5.387 -2.452 -8.188 1.00 91.19 96 GLN A O 1
ATOM 716 N N . ILE A 1 97 ? -4.211 -4.157 -7.348 1.00 94.19 97 ILE A N 1
ATOM 717 C CA . ILE A 1 97 ? -2.937 -3.668 -7.903 1.00 94.19 97 ILE A CA 1
ATOM 718 C C . ILE A 1 97 ? -2.996 -3.618 -9.441 1.00 94.19 97 ILE A C 1
ATOM 720 O O . ILE A 1 97 ? -2.405 -2.732 -10.054 1.00 94.19 97 ILE A O 1
ATOM 724 N N . ALA A 1 98 ? -3.691 -4.566 -10.076 1.00 94.38 98 ALA A N 1
ATOM 725 C CA . ALA A 1 98 ? -3.887 -4.553 -11.522 1.00 94.38 98 ALA A CA 1
ATOM 726 C C . ALA A 1 98 ? -4.786 -3.388 -11.975 1.00 94.38 98 ALA A C 1
ATOM 728 O O . ALA A 1 98 ? -4.428 -2.712 -12.936 1.00 94.38 98 ALA A O 1
ATOM 729 N N . ASP A 1 99 ? -5.890 -3.129 -11.271 1.00 94.00 99 ASP A N 1
ATOM 730 C CA . ASP A 1 99 ? -6.803 -2.012 -11.543 1.00 94.00 99 ASP A CA 1
ATOM 731 C C . ASP A 1 99 ? -6.095 -0.661 -11.339 1.00 94.00 99 ASP A C 1
ATOM 733 O O . ASP A 1 99 ? -6.224 0.245 -12.165 1.00 94.00 99 ASP A O 1
ATOM 737 N N . ASP A 1 100 ? -5.282 -0.545 -10.285 1.00 94.69 100 ASP A N 1
ATOM 738 C CA . ASP A 1 100 ? -4.437 0.617 -10.010 1.00 94.69 100 ASP A CA 1
ATOM 739 C C . ASP A 1 100 ? -3.482 0.867 -11.178 1.00 94.69 100 ASP A C 1
ATOM 741 O O . ASP A 1 100 ? -3.449 1.962 -11.738 1.00 94.69 100 ASP A O 1
ATOM 745 N N . PHE A 1 101 ? -2.752 -0.164 -11.610 1.00 95.06 101 PHE A N 1
ATOM 746 C CA . PHE A 1 101 ? -1.829 -0.065 -12.738 1.00 95.06 101 PHE A CA 1
ATOM 747 C C . PHE A 1 101 ? -2.524 0.301 -14.043 1.00 95.06 101 PHE A C 1
ATOM 749 O O . PHE A 1 101 ? -2.017 1.157 -14.767 1.00 95.06 101 PHE A O 1
ATOM 756 N N . GLU A 1 102 ? -3.687 -0.283 -14.328 1.00 94.38 102 GLU A N 1
ATOM 757 C CA . GLU A 1 102 ? -4.493 0.097 -15.487 1.00 94.38 102 GLU A CA 1
ATOM 758 C C . GLU A 1 102 ? -4.886 1.578 -15.414 1.00 94.38 102 GLU A C 1
ATOM 760 O O . GLU A 1 102 ? -4.690 2.317 -16.382 1.00 94.38 102 GLU A O 1
ATOM 765 N N . SER A 1 103 ? -5.352 2.043 -14.251 1.00 94.56 103 SER A N 1
ATOM 766 C CA . SER A 1 103 ? -5.739 3.442 -14.045 1.00 94.56 103 SER A CA 1
ATOM 767 C C . SER A 1 103 ? -4.562 4.419 -14.169 1.00 94.56 103 SER A C 1
ATOM 769 O O . SER A 1 103 ? -4.736 5.548 -14.633 1.00 94.56 103 SER A O 1
ATOM 771 N N . TRP A 1 104 ? -3.357 3.980 -13.797 1.00 94.25 104 TRP A N 1
ATOM 772 C CA . TRP A 1 104 ? -2.122 4.765 -13.861 1.00 94.25 104 TRP A CA 1
ATOM 773 C C . TRP A 1 104 ? -1.405 4.645 -15.212 1.00 94.25 104 TRP A C 1
ATOM 775 O O . TRP A 1 104 ? -0.398 5.319 -15.424 1.00 94.25 104 TRP A O 1
ATOM 785 N N . GLY A 1 105 ? -1.908 3.809 -16.126 1.00 91.81 105 GLY A N 1
ATOM 786 C CA . GLY A 1 105 ? -1.305 3.569 -17.438 1.00 91.81 105 GLY A CA 1
ATOM 787 C C . GLY A 1 105 ? -0.028 2.720 -17.410 1.00 91.81 105 GLY A C 1
ATOM 788 O O . GLY A 1 105 ? 0.736 2.761 -18.370 1.00 91.81 105 GLY A O 1
ATOM 789 N N . ILE A 1 106 ? 0.205 1.951 -16.343 1.00 90.25 106 ILE A N 1
ATOM 790 C CA . ILE A 1 106 ? 1.386 1.097 -16.154 1.00 90.25 106 ILE A CA 1
ATOM 791 C C . ILE A 1 106 ? 1.100 -0.299 -16.719 1.00 90.25 106 ILE A C 1
ATOM 793 O O . ILE A 1 106 ? 0.248 -1.031 -16.212 1.00 90.25 106 ILE A O 1
ATOM 797 N N . SER A 1 107 ? 1.844 -0.725 -17.740 1.00 83.69 107 SER A N 1
ATOM 798 C CA . SER A 1 107 ? 1.672 -2.061 -18.329 1.00 83.69 107 SER A CA 1
ATOM 799 C C . SER A 1 107 ? 2.637 -3.069 -17.708 1.00 83.69 107 SER A C 1
ATOM 801 O O . SER A 1 107 ? 3.838 -3.031 -17.963 1.00 83.69 107 SER A O 1
ATOM 803 N N . SER A 1 108 ? 2.137 -3.996 -16.884 1.00 76.44 108 SER A N 1
ATOM 804 C CA . SER A 1 108 ? 3.023 -4.934 -16.177 1.00 76.44 108 SER A CA 1
ATOM 805 C C . SER A 1 108 ? 2.382 -6.297 -15.875 1.00 76.44 108 SER A C 1
ATOM 807 O O . SER A 1 108 ? 2.068 -6.660 -14.742 1.00 76.44 108 SER A O 1
ATOM 809 N N . SER A 1 109 ? 2.200 -7.112 -16.919 1.00 82.19 109 SER A N 1
ATOM 810 C CA . SER A 1 109 ? 1.656 -8.473 -16.781 1.00 82.19 109 SER A CA 1
ATOM 811 C C . SER A 1 109 ? 2.441 -9.311 -15.758 1.00 82.19 109 SER A C 1
ATOM 813 O O . SER A 1 109 ? 3.664 -9.409 -15.822 1.00 82.19 109 SER A O 1
ATOM 815 N N . GLY A 1 110 ? 1.735 -9.936 -14.810 1.00 85.31 110 GLY A N 1
ATOM 816 C CA . GLY A 1 110 ? 2.312 -10.796 -13.766 1.00 85.31 110 GLY A CA 1
ATOM 817 C C . GLY A 1 110 ? 2.935 -10.057 -12.573 1.00 85.31 110 GLY A C 1
ATOM 818 O O . GLY A 1 110 ? 3.017 -10.632 -11.486 1.00 85.31 110 GLY A O 1
ATOM 819 N N . VAL A 1 111 ? 3.285 -8.777 -12.719 1.00 93.25 111 VAL A N 1
ATOM 820 C CA . VAL A 1 111 ? 3.867 -7.965 -11.639 1.00 93.25 111 VAL A CA 1
ATOM 821 C C . VAL A 1 111 ? 2.909 -7.774 -10.451 1.00 93.25 111 VAL A C 1
ATOM 823 O O . VAL A 1 111 ? 3.360 -7.988 -9.323 1.00 93.25 111 VAL A O 1
ATOM 826 N N . PRO A 1 112 ? 1.595 -7.509 -10.634 1.00 94.69 112 PRO A N 1
ATOM 827 C CA . PRO A 1 112 ? 0.644 -7.435 -9.519 1.00 94.69 112 PRO A CA 1
ATOM 828 C C . PRO A 1 112 ? 0.651 -8.668 -8.608 1.00 94.69 112 PRO A C 1
ATOM 830 O O . PRO A 1 112 ? 0.583 -8.555 -7.385 1.00 94.69 112 PRO A O 1
ATOM 833 N N . THR A 1 113 ? 0.792 -9.864 -9.193 1.00 95.31 113 THR A N 1
ATOM 834 C CA . THR A 1 113 ? 0.853 -11.117 -8.427 1.00 95.31 113 THR A CA 1
ATOM 835 C C . THR A 1 113 ? 2.113 -11.185 -7.573 1.00 95.31 113 THR A C 1
ATOM 837 O O . THR A 1 113 ? 2.035 -11.529 -6.394 1.00 95.31 113 THR A O 1
ATOM 840 N N . GLU A 1 114 ? 3.272 -10.844 -8.134 1.00 95.44 114 GLU A N 1
ATOM 841 C CA . GLU A 1 114 ? 4.539 -10.888 -7.401 1.00 95.44 114 GLU A CA 1
ATOM 842 C C . GLU A 1 114 ? 4.619 -9.824 -6.301 1.00 95.44 114 GLU A C 1
ATOM 844 O O . GLU A 1 114 ? 5.089 -10.123 -5.200 1.00 95.44 114 GLU A O 1
ATOM 849 N N . ILE A 1 115 ? 4.093 -8.620 -6.542 1.00 95.69 115 ILE A N 1
ATOM 850 C CA . ILE A 1 115 ? 3.970 -7.586 -5.506 1.00 95.69 115 ILE A CA 1
ATOM 851 C C . ILE A 1 115 ? 3.070 -8.085 -4.374 1.00 95.69 115 ILE A C 1
ATOM 853 O O . ILE A 1 115 ? 3.473 -8.038 -3.211 1.00 95.69 115 ILE A O 1
ATOM 857 N N . ALA A 1 116 ? 1.893 -8.639 -4.690 1.00 94.19 116 ALA A N 1
ATOM 858 C CA . ALA A 1 116 ? 0.983 -9.169 -3.677 1.00 94.19 116 ALA A CA 1
ATOM 859 C C . ALA A 1 116 ? 1.654 -10.249 -2.805 1.00 94.19 116 ALA A C 1
ATOM 861 O O . ALA A 1 116 ? 1.537 -10.198 -1.580 1.00 94.19 116 ALA A O 1
ATOM 862 N N . LYS A 1 117 ? 2.426 -11.177 -3.395 1.00 95.62 117 LYS A N 1
ATOM 863 C CA . LYS A 1 117 ? 3.198 -12.178 -2.628 1.00 95.62 117 LYS A CA 1
ATOM 864 C C . LYS A 1 117 ? 4.233 -11.541 -1.707 1.00 95.62 117 LYS A C 1
ATOM 866 O O . LYS A 1 117 ? 4.394 -11.984 -0.571 1.00 95.62 117 LYS A O 1
ATOM 871 N N . GLN A 1 118 ? 4.957 -10.531 -2.187 1.00 96.44 118 GLN A N 1
ATOM 872 C CA . GLN A 1 118 ? 5.975 -9.846 -1.390 1.00 96.44 118 GLN A CA 1
ATOM 873 C C . GLN A 1 118 ? 5.349 -9.088 -0.218 1.00 96.44 118 GLN A C 1
ATOM 875 O O . GLN A 1 118 ? 5.845 -9.181 0.907 1.00 96.44 118 GLN A O 1
ATOM 880 N N . VAL A 1 119 ? 4.224 -8.411 -0.453 1.00 95.19 119 VAL A N 1
ATOM 881 C CA . VAL A 1 119 ? 3.473 -7.697 0.582 1.00 95.19 119 VAL A CA 1
ATOM 882 C C . VAL A 1 119 ? 2.948 -8.664 1.643 1.00 95.19 119 VAL A C 1
ATOM 884 O O . VAL A 1 119 ? 3.204 -8.455 2.828 1.00 95.19 119 VAL A O 1
ATOM 887 N N . THR A 1 120 ? 2.283 -9.761 1.264 1.00 94.25 120 THR A N 1
ATOM 888 C CA . THR A 1 120 ? 1.777 -10.734 2.251 1.00 94.25 120 THR A CA 1
ATOM 889 C C . THR A 1 120 ? 2.899 -11.447 2.999 1.00 94.25 120 THR A C 1
ATOM 891 O O . THR A 1 120 ? 2.787 -11.661 4.206 1.00 94.25 120 THR A O 1
ATOM 89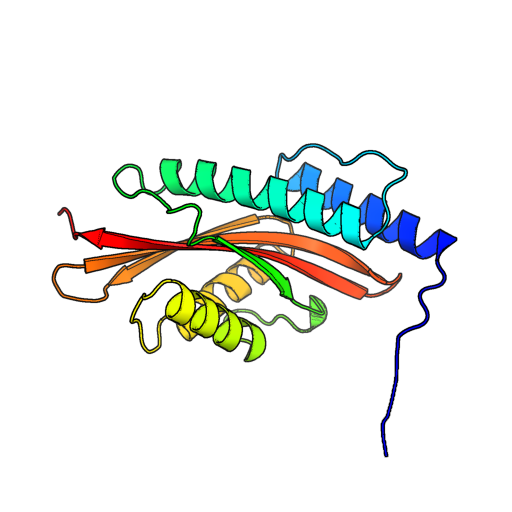4 N N . ASN A 1 121 ? 4.007 -11.773 2.325 1.00 95.56 121 ASN A N 1
ATOM 895 C CA . ASN A 1 121 ? 5.200 -12.306 2.976 1.00 95.56 121 ASN A CA 1
ATOM 896 C C . ASN A 1 121 ? 5.722 -11.336 4.046 1.00 95.56 121 ASN A C 1
ATOM 898 O O . ASN A 1 121 ? 5.978 -11.741 5.177 1.00 95.56 121 ASN A O 1
ATOM 902 N N . HIS A 1 122 ? 5.822 -10.047 3.721 1.00 95.62 122 HIS A N 1
ATOM 903 C CA . HIS A 1 122 ? 6.270 -9.035 4.670 1.00 95.62 122 HIS A CA 1
ATOM 904 C C . HIS A 1 122 ? 5.312 -8.872 5.851 1.00 95.62 122 HIS A C 1
ATOM 906 O O . HIS A 1 122 ? 5.760 -8.884 6.994 1.00 95.62 122 HIS A O 1
ATOM 912 N N . ILE A 1 123 ? 4.003 -8.788 5.595 1.00 93.88 123 ILE A N 1
ATOM 913 C CA . ILE A 1 123 ? 2.978 -8.692 6.643 1.00 93.88 123 ILE A CA 1
ATOM 914 C C . ILE A 1 123 ? 3.128 -9.841 7.643 1.00 93.88 123 ILE A C 1
ATOM 916 O O . ILE A 1 123 ? 3.196 -9.597 8.847 1.00 93.88 123 ILE A O 1
ATOM 920 N N . VAL A 1 124 ? 3.221 -11.084 7.161 1.00 92.94 124 VAL A N 1
ATOM 921 C CA . VAL A 1 124 ? 3.335 -12.252 8.046 1.00 92.94 124 VAL A CA 1
ATOM 922 C C . VAL A 1 124 ? 4.678 -12.274 8.779 1.00 92.94 124 VAL A C 1
ATOM 924 O O . VAL A 1 124 ? 4.697 -12.542 9.979 1.00 92.94 124 VAL A O 1
ATOM 927 N N . ASN A 1 125 ? 5.786 -11.925 8.118 1.00 92.88 125 ASN A N 1
ATOM 928 C CA . ASN A 1 125 ? 7.107 -11.862 8.758 1.00 92.88 125 ASN A CA 1
ATOM 929 C C . ASN A 1 125 ? 7.199 -10.790 9.854 1.00 92.88 125 ASN A C 1
ATOM 931 O O . ASN A 1 125 ? 7.935 -10.969 10.819 1.00 92.88 125 ASN A O 1
ATOM 935 N N . GLN A 1 126 ? 6.426 -9.707 9.745 1.00 91.25 126 GLN A N 1
ATOM 936 C CA . GLN A 1 126 ? 6.300 -8.696 10.800 1.00 91.25 126 GLN A CA 1
ATOM 937 C C . GLN A 1 126 ? 5.244 -9.061 11.859 1.00 91.25 126 GLN A C 1
ATOM 939 O O . GLN A 1 126 ? 4.897 -8.233 12.700 1.00 91.25 126 GLN A O 1
ATOM 944 N N . GLY A 1 127 ? 4.674 -10.271 11.818 1.00 88.44 127 GLY A N 1
ATOM 945 C CA . GLY A 1 127 ? 3.604 -10.691 12.728 1.00 88.44 127 GLY A CA 1
ATOM 946 C C . GLY A 1 127 ? 2.342 -9.831 12.612 1.00 88.44 127 GLY A C 1
ATOM 947 O O . GLY A 1 127 ? 1.636 -9.634 13.598 1.00 88.44 127 GLY A O 1
ATOM 948 N N . GLY A 1 128 ? 2.095 -9.250 11.436 1.00 86.75 128 GLY A N 1
ATOM 949 C CA . GLY A 1 128 ? 1.015 -8.298 11.199 1.00 86.75 128 GLY A CA 1
ATOM 950 C C . GLY A 1 128 ? 1.273 -6.898 11.761 1.00 86.75 128 GLY A C 1
ATOM 951 O O . GLY A 1 128 ? 0.392 -6.050 11.672 1.00 86.75 128 GLY A O 1
ATOM 952 N N . GLN A 1 129 ? 2.441 -6.594 12.329 1.00 88.12 129 GLN A N 1
ATOM 953 C CA . GLN A 1 129 ? 2.725 -5.233 12.787 1.00 88.12 129 GLN A CA 1
ATOM 954 C C . GLN A 1 129 ? 2.841 -4.260 11.613 1.00 88.12 129 GLN A C 1
ATOM 956 O O . GLN A 1 129 ? 3.317 -4.629 10.539 1.00 88.12 129 GLN A O 1
ATOM 961 N N . ALA A 1 130 ? 2.409 -3.016 11.843 1.00 91.31 130 ALA A N 1
ATOM 962 C CA . ALA A 1 130 ? 2.454 -1.943 10.858 1.00 91.31 130 ALA A CA 1
ATOM 963 C C . ALA A 1 130 ? 3.847 -1.795 10.228 1.00 91.31 130 ALA A C 1
ATOM 965 O O . ALA A 1 130 ? 4.860 -1.857 10.925 1.00 91.31 130 ALA A O 1
ATOM 966 N N . GLY A 1 131 ? 3.899 -1.560 8.918 1.00 93.38 131 GLY A N 1
ATOM 967 C CA . GLY A 1 131 ? 5.164 -1.539 8.195 1.00 93.38 131 GLY A CA 1
ATOM 968 C C . GLY A 1 131 ? 5.067 -0.954 6.796 1.00 93.38 131 GLY A C 1
ATOM 969 O O . GLY A 1 131 ? 3.985 -0.659 6.294 1.00 93.38 131 GLY A O 1
ATOM 970 N N . PHE A 1 132 ? 6.235 -0.788 6.178 1.00 95.69 132 PHE A N 1
ATOM 971 C CA . PHE A 1 132 ? 6.382 -0.407 4.778 1.00 95.69 132 PHE A CA 1
ATOM 972 C C . PHE A 1 132 ? 7.349 -1.376 4.107 1.00 95.69 132 PHE A C 1
ATOM 974 O O . PHE A 1 132 ? 8.391 -1.693 4.681 1.00 95.69 132 PHE A O 1
ATOM 981 N N . ILE A 1 133 ? 7.015 -1.809 2.899 1.00 97.06 133 ILE A N 1
ATOM 982 C CA . ILE A 1 133 ? 7.862 -2.626 2.031 1.00 97.06 133 ILE A CA 1
ATOM 983 C C . ILE A 1 133 ? 7.917 -1.987 0.647 1.00 97.06 133 ILE A C 1
ATOM 985 O O . ILE A 1 133 ? 6.969 -1.338 0.218 1.00 97.06 133 ILE A O 1
ATOM 989 N N . SER A 1 134 ? 9.031 -2.161 -0.048 1.00 97.31 134 SER A N 1
ATOM 990 C CA . SER A 1 134 ? 9.242 -1.665 -1.403 1.00 97.31 134 SER A CA 1
ATOM 991 C C . SER A 1 134 ? 9.973 -2.692 -2.244 1.00 97.31 134 SER A C 1
ATOM 993 O O . SER A 1 134 ? 10.688 -3.536 -1.701 1.00 97.31 134 SER A O 1
ATOM 995 N N . GLY A 1 135 ? 9.874 -2.553 -3.559 1.00 96.12 135 GLY A N 1
ATOM 996 C CA . GLY A 1 135 ? 10.628 -3.368 -4.494 1.00 96.12 135 GLY A CA 1
ATOM 997 C C . GLY A 1 135 ? 10.784 -2.699 -5.850 1.00 96.12 135 GLY A C 1
ATOM 998 O O . GLY A 1 135 ? 10.235 -1.627 -6.112 1.00 96.12 135 GLY A O 1
ATOM 999 N N . THR A 1 136 ? 11.544 -3.374 -6.703 1.00 94.88 136 THR A N 1
ATOM 1000 C CA . THR A 1 136 ? 11.761 -2.988 -8.093 1.00 94.88 136 THR A CA 1
ATOM 1001 C C . THR A 1 136 ? 11.462 -4.190 -8.978 1.00 94.88 136 THR A C 1
ATOM 1003 O O . THR A 1 136 ? 11.897 -5.300 -8.673 1.00 94.88 136 THR A O 1
ATOM 1006 N N . HIS A 1 137 ? 10.741 -3.975 -10.073 1.00 93.38 137 HIS A N 1
ATOM 1007 C CA . HIS A 1 137 ? 10.517 -4.974 -11.112 1.00 93.38 137 HIS A CA 1
ATOM 1008 C C . HIS A 1 137 ? 10.996 -4.434 -12.448 1.00 93.38 137 HIS A C 1
ATOM 1010 O O . HIS A 1 137 ? 10.654 -3.321 -12.824 1.00 93.38 137 HIS A O 1
ATOM 1016 N N . GLN A 1 138 ? 11.768 -5.227 -13.177 1.00 90.06 138 GLN A N 1
ATOM 1017 C CA . GLN A 1 138 ? 12.159 -4.869 -14.531 1.00 90.06 138 GLN A CA 1
ATOM 1018 C C . GLN A 1 138 ? 10.961 -5.052 -15.474 1.00 90.06 138 GLN A C 1
ATOM 1020 O O . GLN A 1 138 ? 10.396 -6.144 -15.530 1.00 90.06 138 GLN A O 1
ATOM 1025 N N . LEU A 1 139 ? 10.575 -3.995 -16.193 1.00 86.31 139 LEU A N 1
ATOM 1026 C CA . LEU A 1 139 ? 9.503 -4.034 -17.198 1.00 86.31 139 LEU 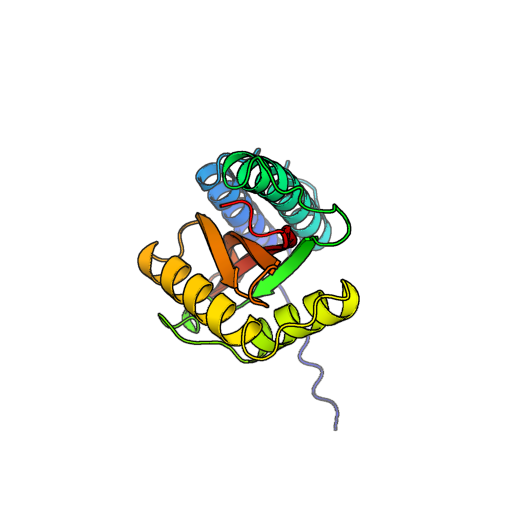A CA 1
ATOM 1027 C C . LEU A 1 139 ? 10.079 -4.323 -18.584 1.00 86.31 139 LEU A C 1
ATOM 1029 O O . LEU A 1 139 ? 9.599 -5.197 -19.304 1.00 86.31 139 LEU A O 1
ATOM 1033 N N . THR A 1 140 ? 11.160 -3.624 -18.930 1.00 85.44 140 THR A N 1
ATOM 1034 C CA . THR A 1 140 ? 11.899 -3.791 -20.186 1.00 85.44 140 THR A CA 1
ATOM 1035 C C . THR A 1 140 ? 13.406 -3.788 -19.920 1.00 85.44 140 THR A C 1
ATOM 1037 O O . THR A 1 140 ? 13.863 -3.663 -18.785 1.00 85.44 140 THR A O 1
ATOM 1040 N N . SER A 1 141 ? 14.237 -3.897 -20.961 1.00 84.75 141 SER A N 1
ATOM 1041 C CA . SER A 1 141 ? 15.690 -3.735 -20.802 1.00 84.75 141 SER A CA 1
ATOM 1042 C C . SER A 1 141 ? 16.096 -2.339 -20.306 1.00 84.75 141 SER A C 1
ATOM 1044 O O . SER A 1 141 ? 17.202 -2.189 -19.789 1.00 84.75 141 SER A O 1
ATOM 1046 N N . ALA A 1 142 ? 15.229 -1.335 -20.472 1.00 84.56 142 ALA A N 1
ATOM 1047 C CA . ALA A 1 142 ? 15.509 0.066 -20.168 1.00 84.56 142 ALA A CA 1
ATOM 1048 C C . ALA A 1 142 ? 14.600 0.665 -19.082 1.00 84.56 142 ALA A C 1
ATOM 1050 O O . ALA A 1 142 ? 14.884 1.769 -18.628 1.00 84.56 142 ALA A O 1
ATOM 1051 N N . GLU A 1 143 ? 13.547 -0.032 -18.651 1.00 89.25 143 GLU A N 1
ATOM 1052 C CA . GLU A 1 143 ? 12.546 0.497 -17.719 1.00 89.25 143 GLU A CA 1
ATOM 1053 C C . GLU A 1 143 ? 12.325 -0.444 -16.541 1.00 89.25 143 GLU A C 1
ATOM 1055 O O . GLU A 1 143 ? 12.192 -1.663 -16.693 1.00 89.25 143 GLU A O 1
ATOM 1060 N N . ASN A 1 144 ? 12.236 0.161 -15.364 1.00 92.94 144 ASN A N 1
ATOM 1061 C CA . ASN A 1 144 ? 11.903 -0.492 -14.116 1.00 92.94 144 ASN A CA 1
ATOM 1062 C C . ASN A 1 144 ? 10.632 0.127 -13.534 1.00 92.94 144 ASN A C 1
ATOM 1064 O O . ASN A 1 144 ? 10.445 1.341 -13.545 1.00 92.94 144 ASN A O 1
ATOM 1068 N N . LEU A 1 145 ? 9.807 -0.719 -12.937 1.00 94.69 145 LEU A N 1
ATOM 1069 C CA . LEU A 1 145 ? 8.769 -0.334 -12.005 1.00 94.69 145 LEU A CA 1
ATOM 1070 C C . LEU A 1 145 ? 9.360 -0.277 -10.598 1.00 94.69 145 LEU A C 1
ATOM 1072 O O . LEU A 1 145 ? 9.867 -1.279 -10.092 1.00 94.69 145 LEU A O 1
ATOM 1076 N N . TYR A 1 146 ? 9.227 0.862 -9.939 1.00 95.81 146 TYR A N 1
ATOM 1077 C CA . TYR A 1 146 ? 9.541 1.047 -8.529 1.00 95.81 146 TYR A CA 1
ATOM 1078 C C . TYR A 1 146 ? 8.234 1.140 -7.758 1.00 95.81 146 TYR A C 1
ATOM 1080 O O . TYR A 1 146 ? 7.355 1.913 -8.131 1.00 95.81 146 TYR A O 1
ATOM 1088 N N . TRP A 1 147 ? 8.091 0.379 -6.680 1.00 97.00 147 TRP A N 1
ATOM 1089 C CA . TRP A 1 147 ? 6.849 0.353 -5.914 1.00 97.00 147 TRP A CA 1
ATOM 1090 C C . TRP A 1 147 ? 7.105 0.364 -4.412 1.00 97.00 147 TRP A C 1
ATOM 1092 O O . TRP A 1 147 ? 8.159 -0.058 -3.925 1.00 97.00 147 TRP A O 1
ATOM 1102 N N . MET A 1 148 ? 6.118 0.846 -3.663 1.00 98.06 148 MET A N 1
ATOM 1103 C CA . MET A 1 148 ? 6.091 0.782 -2.209 1.00 98.06 148 MET A CA 1
ATOM 1104 C C . MET A 1 148 ? 4.667 0.517 -1.724 1.00 98.06 148 MET A C 1
ATOM 1106 O O . M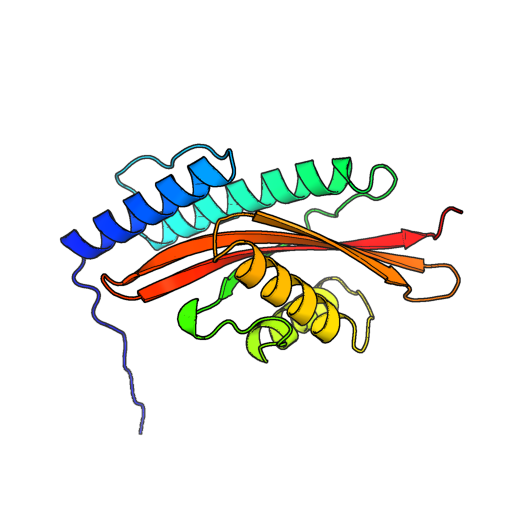ET A 1 148 ? 3.704 1.037 -2.276 1.00 98.06 148 MET A O 1
ATOM 1110 N N . ALA A 1 149 ? 4.544 -0.282 -0.670 1.00 97.38 149 ALA A N 1
ATOM 1111 C CA . ALA A 1 149 ? 3.307 -0.520 0.052 1.00 97.38 149 ALA A CA 1
ATOM 1112 C C . ALA A 1 149 ? 3.513 -0.200 1.535 1.00 97.38 149 ALA A C 1
ATOM 1114 O O . ALA A 1 149 ? 4.530 -0.571 2.126 1.00 97.38 149 ALA A O 1
ATOM 1115 N N . GLY A 1 150 ? 2.547 0.475 2.144 1.00 96.06 150 GLY A N 1
ATOM 1116 C CA . GLY A 1 150 ? 2.461 0.695 3.584 1.00 96.06 150 GLY A CA 1
ATOM 1117 C C . GLY A 1 150 ? 1.213 0.026 4.135 1.00 96.06 150 GLY A C 1
ATOM 1118 O O . GLY A 1 150 ? 0.192 0.010 3.461 1.00 96.06 150 GLY A O 1
ATOM 1119 N N . TYR A 1 151 ? 1.263 -0.518 5.347 1.00 94.88 151 TYR A N 1
ATOM 1120 C CA . TYR A 1 151 ? 0.103 -1.175 5.945 1.00 94.88 151 TYR A CA 1
ATOM 1121 C C . TYR A 1 151 ? 0.041 -1.020 7.466 1.00 94.88 151 TYR A C 1
ATOM 1123 O O . TYR A 1 151 ? 1.062 -0.881 8.141 1.00 94.88 151 TYR A O 1
ATOM 1131 N N . LEU A 1 152 ? -1.179 -1.073 8.002 1.00 93.44 152 LEU A N 1
ATOM 1132 C CA . LEU A 1 152 ? -1.522 -1.040 9.420 1.00 93.44 152 LEU A CA 1
ATOM 1133 C C . LEU A 1 152 ? -2.492 -2.180 9.723 1.00 93.44 152 LEU A C 1
ATOM 1135 O O . LEU A 1 152 ? -3.541 -2.265 9.088 1.00 93.44 152 LEU A O 1
ATOM 1139 N N . SER A 1 153 ? -2.208 -2.994 10.737 1.00 91.94 153 SER A N 1
ATOM 1140 C CA . SER A 1 153 ? -3.213 -3.929 11.254 1.00 91.94 153 SER A CA 1
ATOM 1141 C C . SER A 1 153 ? -4.124 -3.241 12.255 1.00 9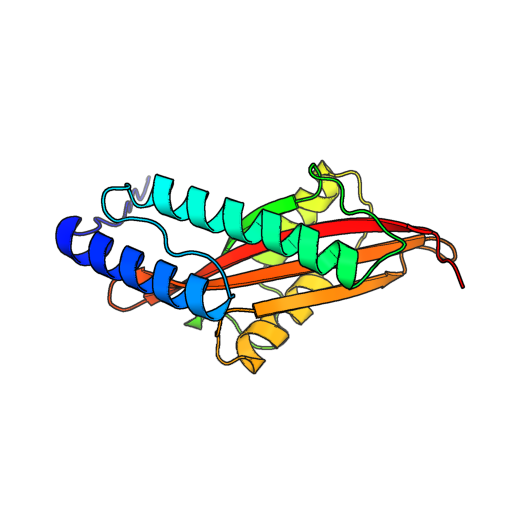1.94 153 SER A C 1
ATOM 1143 O O . SER A 1 153 ? -3.658 -2.599 13.200 1.00 91.94 153 SER A O 1
ATOM 1145 N N . ILE A 1 154 ? -5.428 -3.375 12.040 1.00 89.56 154 ILE A N 1
ATOM 1146 C CA . ILE A 1 154 ? -6.457 -2.694 12.816 1.00 89.56 154 ILE A CA 1
ATOM 1147 C C . ILE A 1 154 ? -7.602 -3.643 13.165 1.00 89.56 154 ILE A C 1
ATOM 1149 O O . ILE A 1 154 ? -7.986 -4.494 12.369 1.00 89.56 154 ILE A O 1
ATOM 1153 N N . ASN A 1 155 ? -8.180 -3.497 14.351 1.00 86.69 155 ASN A N 1
ATOM 1154 C CA . ASN A 1 155 ? -9.389 -4.215 14.736 1.00 86.69 155 ASN A CA 1
ATOM 1155 C C . ASN A 1 155 ? -10.571 -3.679 13.918 1.00 86.69 155 ASN A C 1
ATOM 1157 O O . ASN A 1 155 ? -10.903 -2.504 14.050 1.00 86.69 155 ASN A O 1
ATOM 1161 N N . ILE A 1 156 ? -11.217 -4.523 13.112 1.00 77.12 156 ILE A N 1
ATOM 1162 C CA . ILE A 1 156 ? -12.463 -4.188 12.397 1.00 77.12 156 ILE A CA 1
ATOM 1163 C C . ILE A 1 156 ? -13.712 -4.564 13.191 1.00 77.12 156 ILE A C 1
ATOM 1165 O O . ILE A 1 156 ? -14.759 -3.932 13.065 1.00 77.12 156 ILE A O 1
ATOM 1169 N N . THR A 1 157 ? -13.586 -5.562 14.060 1.00 76.31 157 THR A N 1
ATOM 1170 C CA . THR A 1 157 ? -14.577 -5.915 15.074 1.00 76.31 157 THR A CA 1
ATOM 1171 C C . THR A 1 157 ? -13.855 -6.188 16.396 1.00 76.31 157 THR A C 1
ATOM 1173 O O . THR A 1 157 ? -12.637 -6.045 16.493 1.00 76.31 157 THR A O 1
ATOM 1176 N N . GLN A 1 158 ? -14.584 -6.594 17.439 1.00 73.75 158 GLN A N 1
ATOM 1177 C CA . GLN A 1 158 ? -13.976 -6.942 18.732 1.00 73.75 158 GLN A CA 1
ATOM 1178 C C . GLN A 1 158 ? -13.080 -8.188 18.668 1.00 73.75 158 GLN A C 1
ATOM 1180 O O . GLN A 1 158 ? -12.255 -8.392 19.556 1.00 73.75 158 GLN A O 1
ATOM 1185 N N . HIS A 1 159 ? -13.248 -9.021 17.638 1.00 80.25 159 HIS A N 1
ATOM 1186 C CA . HIS A 1 159 ? -12.586 -10.322 17.522 1.00 80.25 159 HIS A CA 1
ATOM 1187 C C . HIS A 1 159 ? -11.840 -10.504 16.199 1.00 80.25 159 HIS A C 1
ATOM 1189 O O . HIS A 1 159 ? -11.291 -11.574 15.952 1.00 80.25 159 HIS A O 1
ATOM 1195 N N . GLU A 1 160 ? -11.818 -9.482 15.345 1.00 83.62 160 GLU A N 1
ATOM 1196 C CA . GLU A 1 160 ? -11.273 -9.595 14.001 1.00 83.62 160 GLU A CA 1
ATOM 1197 C C . GLU A 1 160 ? -10.406 -8.393 13.656 1.00 83.62 160 GLU A C 1
ATOM 1199 O O . GLU A 1 160 ? -10.792 -7.236 13.850 1.00 83.62 160 GLU A O 1
ATOM 1204 N N . GLN A 1 161 ? -9.230 -8.696 13.116 1.00 89.25 161 GLN A N 1
ATOM 1205 C CA . GLN A 1 161 ? -8.301 -7.718 12.581 1.00 89.25 161 GLN A CA 1
ATOM 1206 C C . GLN A 1 161 ? -8.360 -7.722 11.063 1.00 89.25 161 GLN A C 1
ATOM 1208 O O . GLN A 1 161 ? -8.466 -8.771 10.433 1.00 89.25 161 GLN A O 1
ATOM 1213 N N . GLY A 1 162 ? -8.245 -6.539 10.484 1.00 89.62 162 GLY A N 1
ATOM 1214 C CA . GLY A 1 162 ? -7.954 -6.339 9.078 1.00 89.62 162 GLY A CA 1
ATOM 1215 C C . GLY A 1 162 ? -6.734 -5.461 8.897 1.00 89.62 162 GLY A C 1
ATOM 1216 O O . GLY A 1 162 ? -6.036 -5.131 9.855 1.00 89.62 162 GLY A O 1
ATOM 1217 N N . ILE A 1 163 ? -6.501 -5.079 7.654 1.00 90.69 163 ILE A N 1
ATOM 1218 C CA . ILE A 1 163 ? -5.334 -4.327 7.234 1.00 90.69 163 ILE A CA 1
ATOM 1219 C C . ILE A 1 163 ? -5.813 -3.104 6.470 1.00 90.69 163 ILE A C 1
ATOM 1221 O O . ILE A 1 163 ? -6.475 -3.238 5.446 1.00 90.69 163 ILE A O 1
ATOM 1225 N N . LEU A 1 164 ? -5.464 -1.914 6.950 1.00 92.00 164 LEU A N 1
ATOM 1226 C CA . LEU A 1 164 ? -5.452 -0.729 6.096 1.00 92.00 164 LEU A CA 1
ATOM 1227 C C . LEU A 1 164 ? -4.130 -0.702 5.361 1.00 92.00 164 LEU A C 1
ATOM 1229 O O . LEU A 1 164 ? -3.093 -0.956 5.975 1.00 92.00 164 LEU A O 1
ATOM 1233 N N . TYR A 1 165 ? -4.146 -0.378 4.080 1.00 93.81 165 TYR A N 1
ATOM 1234 C CA . TYR A 1 165 ? -2.919 -0.256 3.314 1.00 93.81 165 TYR A CA 1
ATOM 1235 C C . TYR A 1 165 ? -2.982 0.904 2.336 1.00 93.81 165 TYR A C 1
ATOM 1237 O O . TYR A 1 165 ? -4.049 1.399 1.992 1.00 93.81 165 TYR A O 1
ATOM 1245 N N . VAL A 1 166 ? -1.797 1.315 1.912 1.00 96.19 166 VAL A N 1
ATOM 1246 C CA . VAL A 1 166 ? -1.557 2.253 0.825 1.00 96.19 166 VAL A CA 1
ATOM 1247 C C . VAL A 1 166 ? -0.535 1.631 -0.108 1.00 96.19 166 VAL A C 1
ATOM 1249 O O . VAL A 1 166 ? 0.381 0.935 0.343 1.00 96.19 166 VAL A O 1
ATOM 1252 N N . PHE A 1 167 ? -0.692 1.868 -1.395 1.00 97.44 167 PHE A N 1
ATOM 1253 C CA . PHE A 1 167 ? 0.175 1.360 -2.438 1.00 97.44 167 PHE A CA 1
ATOM 1254 C C . PHE A 1 167 ? 0.486 2.486 -3.414 1.00 97.44 167 PHE A C 1
ATOM 1256 O O . PHE A 1 167 ? -0.354 3.337 -3.684 1.00 97.44 167 PHE A O 1
ATOM 1263 N N . GLY A 1 168 ? 1.710 2.503 -3.925 1.00 97.25 168 GLY A N 1
ATOM 1264 C CA . GLY A 1 168 ? 2.077 3.412 -4.993 1.00 97.25 168 GLY A CA 1
ATOM 1265 C C . GLY A 1 168 ? 3.222 2.868 -5.822 1.00 97.25 168 GLY A C 1
ATOM 1266 O O . GLY A 1 168 ? 4.079 2.128 -5.321 1.00 97.25 168 GLY A O 1
ATOM 1267 N N . ALA A 1 169 ? 3.232 3.243 -7.096 1.00 96.81 169 ALA A N 1
ATOM 1268 C CA . ALA A 1 169 ? 4.252 2.819 -8.037 1.00 96.81 169 ALA A CA 1
ATOM 1269 C C . ALA A 1 169 ? 4.594 3.899 -9.069 1.00 96.81 169 ALA A C 1
ATOM 1271 O O . ALA A 1 169 ? 3.799 4.784 -9.382 1.00 96.81 169 ALA A O 1
ATOM 1272 N N . SER A 1 170 ? 5.804 3.812 -9.605 1.00 94.69 170 SER A N 1
ATOM 1273 C CA . SER A 1 170 ? 6.306 4.708 -10.639 1.00 94.69 170 SER A CA 1
ATOM 1274 C C . SER A 1 170 ? 7.201 3.940 -11.601 1.00 94.69 170 SER A C 1
ATOM 1276 O O . SER A 1 170 ? 8.016 3.117 -11.173 1.00 94.69 170 SER A O 1
ATOM 1278 N N . GLU A 1 171 ? 7.046 4.207 -12.891 1.00 91.81 171 GLU A N 1
ATOM 1279 C CA . GLU A 1 171 ? 7.960 3.733 -13.925 1.00 91.81 171 GLU A CA 1
ATOM 1280 C C . GLU A 1 171 ? 9.148 4.693 -14.020 1.00 91.81 171 GLU A C 1
ATOM 1282 O O . GLU A 1 171 ? 8.999 5.914 -13.948 1.00 91.81 171 GLU A O 1
ATOM 1287 N N . GLY A 1 172 ? 10.345 4.142 -14.175 1.00 87.94 172 GLY A N 1
ATOM 1288 C CA . GLY A 1 172 ? 11.564 4.924 -14.308 1.00 87.94 172 GLY A CA 1
ATOM 1289 C C . GLY A 1 172 ? 12.587 4.228 -15.188 1.00 87.94 172 GLY A C 1
ATOM 1290 O O . GLY A 1 172 ? 12.612 3.000 -15.300 1.00 87.94 172 GLY A O 1
ATOM 1291 N N . LEU A 1 173 ? 13.452 5.024 -15.813 1.00 82.38 173 LEU A N 1
ATOM 1292 C CA . LEU A 1 173 ? 14.542 4.497 -16.625 1.00 82.38 173 LEU A CA 1
ATOM 1293 C C . LEU A 1 173 ? 15.559 3.763 -15.750 1.00 82.38 173 LEU A C 1
ATOM 1295 O O . LEU A 1 173 ? 15.876 4.178 -14.634 1.00 82.38 173 LEU A O 1
ATOM 1299 N N . ASN A 1 174 ? 16.114 2.688 -16.296 1.00 72.44 174 ASN A N 1
ATOM 1300 C CA . ASN A 1 174 ? 17.202 1.955 -15.682 1.00 72.44 174 ASN A CA 1
ATOM 1301 C C . ASN A 1 174 ? 18.500 2.769 -15.796 1.00 72.44 174 ASN A C 1
ATOM 1303 O O . ASN A 1 174 ? 19.215 2.696 -16.795 1.00 72.44 174 ASN A O 1
ATOM 1307 N N . ILE A 1 175 ? 18.775 3.585 -14.781 1.00 60.56 175 ILE A N 1
ATOM 1308 C CA . ILE A 1 175 ? 20.024 4.341 -14.657 1.00 60.56 175 ILE A CA 1
ATOM 1309 C C . ILE A 1 175 ? 21.042 3.439 -13.949 1.00 60.56 175 ILE A C 1
ATOM 1311 O O . ILE A 1 175 ? 21.132 3.442 -12.721 1.00 60.56 175 ILE A O 1
ATOM 1315 N N . ASN A 1 176 ? 21.731 2.606 -14.734 1.00 53.84 176 ASN A N 1
ATOM 1316 C CA . ASN A 1 176 ? 22.940 1.897 -14.299 1.00 53.84 176 ASN A CA 1
ATOM 1317 C C . ASN A 1 176 ? 24.107 2.872 -14.117 1.00 53.84 176 ASN A C 1
ATOM 1319 O O . ASN A 1 176 ? 24.266 3.756 -14.992 1.00 53.84 176 ASN A O 1
#

Foldseek 3Di:
DDDPCPPDAPQPVFQVQQLVQLQVLCVLVVHHRDDPDDDPVRRLVVSQVRQLVVQQVVLCVVVVPFHFDSLQKDKDKFDFLVPQDAQFQPPVQLVVVVVSCVSVVHDDPPVSGRVSNVVSNVCVVVVNGWDKDWDWDDPDPFKIKTKMKTWTWGDNGPPTIIIIMMIGIDMDTDPD

Radius of gyration: 16.94 Å; chains: 1; bounding box: 56×29×43 Å